Protein AF-A0A522SU79-F1 (afdb_monomer_lite)

Sequence (108 aa):
MNIFETFINQINTVVMILILLGGIFATRYLTTWKITSAWKTLIVGTLFVTIYIGIKALEDTFKVADIESYFITYCVTTSLYELILKHFMDWIQNQLNSSKTGSDGSKQ

Radius of gyration: 19.19 Å; chains: 1; bounding box: 37×34×70 Å

Secondary structure (DSSP, 8-state):
--HHHHHHHT--HHHHHHHHHHHHHHHHH-TTS-S-HHHHHHHHHHHHHHHHHHHHHHTT---HHHHHHHHHHHHHHHHHHHHHHHHHHHHHHHHHHHHHHTSSSS--

pLDDT: mean 71.33, std 8.75, range [41.56, 84.75]

Structure (mmCIF, N/CA/C/O backbone):
data_AF-A0A522SU79-F1
#
_entry.id   AF-A0A522SU79-F1
#
loop_
_atom_site.group_PDB
_atom_site.id
_atom_site.type_symbol
_atom_site.label_atom_id
_atom_site.label_alt_id
_atom_site.label_comp_id
_atom_site.label_asym_id
_atom_site.label_entity_id
_atom_site.label_seq_id
_atom_site.pdbx_PDB_ins_code
_atom_site.Cartn_x
_atom_site.Cartn_y
_atom_site.Cartn_z
_atom_site.occupancy
_atom_site.B_iso_or_equiv
_atom_site.auth_seq_id
_atom_site.auth_comp_id
_atom_site.auth_asym_id
_atom_site.auth_atom_id
_atom_site.pdbx_PDB_model_num
ATOM 1 N N . MET A 1 1 ? 16.726 -19.404 -0.385 1.00 51.69 1 MET A N 1
ATOM 2 C CA . MET A 1 1 ? 16.261 -18.023 -0.623 1.00 51.69 1 MET A CA 1
ATOM 3 C C . MET A 1 1 ? 14.827 -17.966 -0.132 1.00 51.69 1 MET A C 1
ATOM 5 O O . MET A 1 1 ? 14.006 -18.722 -0.638 1.00 51.69 1 MET A O 1
ATOM 9 N N . ASN A 1 2 ? 14.566 -17.235 0.950 1.00 72.81 2 ASN A N 1
ATOM 10 C CA . ASN A 1 2 ? 13.263 -17.265 1.611 1.00 72.81 2 ASN A CA 1
ATOM 11 C C . ASN A 1 2 ? 12.220 -16.604 0.703 1.00 72.81 2 ASN A C 1
ATOM 13 O O . ASN A 1 2 ? 12.397 -15.458 0.305 1.00 72.81 2 ASN A O 1
ATOM 17 N N . ILE A 1 3 ? 11.123 -17.303 0.404 1.00 69.38 3 ILE A N 1
ATOM 18 C CA . ILE A 1 3 ? 9.991 -16.793 -0.399 1.00 69.38 3 ILE A CA 1
ATOM 19 C C . ILE A 1 3 ? 9.503 -15.432 0.122 1.00 69.38 3 ILE A C 1
ATOM 21 O O . ILE A 1 3 ? 9.121 -14.561 -0.652 1.00 69.38 3 ILE A O 1
ATOM 25 N N . PHE A 1 4 ? 9.592 -15.234 1.437 1.00 70.25 4 PHE A N 1
ATOM 26 C CA . PHE A 1 4 ? 9.245 -13.994 2.118 1.00 70.25 4 PHE A CA 1
ATOM 27 C C . PHE A 1 4 ? 10.117 -12.798 1.697 1.00 70.25 4 PHE A C 1
ATOM 29 O O . PHE A 1 4 ? 9.602 -11.701 1.513 1.00 70.25 4 PHE A O 1
ATOM 36 N N . GLU A 1 5 ? 11.420 -12.998 1.487 1.00 71.25 5 GLU A N 1
ATOM 37 C CA . GLU A 1 5 ? 12.334 -11.931 1.050 1.00 71.25 5 GLU A CA 1
ATOM 38 C C . GLU A 1 5 ? 12.068 -11.526 -0.400 1.00 71.25 5 GLU A C 1
ATOM 40 O O . GLU A 1 5 ? 12.083 -10.343 -0.729 1.00 71.25 5 GLU A O 1
ATOM 45 N N . THR A 1 6 ? 11.754 -12.492 -1.268 1.00 70.00 6 THR A N 1
ATOM 46 C CA . THR A 1 6 ? 11.345 -12.205 -2.649 1.00 70.00 6 THR A CA 1
ATOM 47 C C . THR A 1 6 ? 10.028 -11.430 -2.684 1.00 70.00 6 THR A C 1
ATOM 49 O O . THR A 1 6 ? 9.881 -10.509 -3.484 1.00 70.00 6 THR A O 1
ATOM 52 N N . PHE A 1 7 ? 9.098 -11.762 -1.785 1.00 66.19 7 PHE A N 1
ATOM 53 C CA . PHE A 1 7 ? 7.818 -11.069 -1.656 1.00 66.19 7 PHE A CA 1
ATOM 54 C C . PHE A 1 7 ? 7.987 -9.623 -1.180 1.00 66.19 7 PHE A C 1
ATOM 56 O O . PHE A 1 7 ? 7.360 -8.722 -1.728 1.00 66.19 7 PHE A O 1
ATOM 63 N N . ILE A 1 8 ? 8.860 -9.381 -0.197 1.00 68.88 8 ILE A N 1
ATOM 64 C CA . ILE A 1 8 ? 9.131 -8.027 0.303 1.00 68.88 8 ILE A CA 1
ATOM 65 C C . ILE A 1 8 ? 9.931 -7.195 -0.706 1.00 68.88 8 ILE A C 1
ATOM 67 O O . ILE A 1 8 ? 9.664 -6.006 -0.845 1.00 68.88 8 ILE A O 1
ATOM 71 N N . ASN A 1 9 ? 10.833 -7.796 -1.485 1.00 70.88 9 ASN A N 1
ATOM 72 C CA . ASN A 1 9 ? 11.551 -7.080 -2.549 1.00 70.88 9 ASN A CA 1
ATOM 73 C C . ASN A 1 9 ? 10.655 -6.631 -3.716 1.00 70.88 9 ASN A C 1
ATOM 75 O O . ASN A 1 9 ? 11.044 -5.749 -4.476 1.00 70.88 9 ASN A O 1
ATOM 79 N N . GLN A 1 10 ? 9.465 -7.217 -3.860 1.00 70.19 10 GLN A N 1
ATOM 80 C CA . GLN A 1 10 ? 8.443 -6.783 -4.819 1.00 70.19 10 GLN A CA 1
ATOM 81 C C . GLN A 1 10 ? 7.611 -5.606 -4.290 1.00 70.19 10 GLN A C 1
ATOM 83 O O . GLN A 1 10 ? 6.807 -5.047 -5.034 1.00 70.19 10 GLN A O 1
ATOM 88 N N . ILE A 1 11 ? 7.771 -5.219 -3.020 1.00 72.31 11 ILE A N 1
ATOM 89 C CA . ILE A 1 11 ? 7.020 -4.113 -2.430 1.00 72.31 11 ILE A CA 1
ATOM 90 C C . ILE A 1 11 ? 7.631 -2.794 -2.888 1.00 72.31 11 ILE A C 1
ATOM 92 O O . ILE A 1 11 ? 8.771 -2.461 -2.565 1.00 72.31 11 ILE A O 1
ATOM 96 N N . ASN A 1 12 ? 6.843 -1.998 -3.606 1.00 75.06 12 ASN A N 1
ATOM 97 C CA . ASN A 1 12 ? 7.254 -0.660 -3.979 1.00 75.06 12 ASN A CA 1
ATOM 98 C C . ASN A 1 12 ? 6.958 0.322 -2.838 1.00 75.06 12 ASN A C 1
ATOM 100 O O . ASN A 1 12 ? 5.821 0.757 -2.637 1.00 75.06 12 ASN A O 1
ATOM 104 N N . THR A 1 13 ? 8.002 0.713 -2.110 1.00 75.00 13 THR A N 1
ATOM 105 C CA . THR A 1 13 ? 7.913 1.634 -0.967 1.00 75.00 13 THR A CA 1
ATOM 106 C C . THR A 1 13 ? 7.195 2.946 -1.303 1.00 75.00 13 THR A C 1
ATOM 108 O O . THR A 1 13 ? 6.485 3.483 -0.455 1.00 75.00 13 THR A O 1
ATOM 111 N N . VAL A 1 14 ? 7.308 3.449 -2.539 1.00 76.50 14 VAL A N 1
ATOM 112 C CA . VAL A 1 14 ? 6.634 4.689 -2.968 1.00 76.50 14 VAL A CA 1
ATOM 113 C C . VAL A 1 14 ? 5.114 4.514 -2.973 1.00 76.50 14 VAL A C 1
ATOM 115 O O . VAL A 1 14 ? 4.389 5.354 -2.442 1.00 76.50 14 VAL A O 1
ATOM 118 N N . VAL A 1 15 ? 4.630 3.391 -3.509 1.00 77.44 15 VAL A N 1
ATOM 119 C CA . VAL A 1 15 ? 3.199 3.051 -3.535 1.00 77.44 15 VAL A CA 1
ATOM 120 C C . VAL A 1 15 ? 2.673 2.806 -2.123 1.00 77.44 15 VAL A C 1
ATOM 122 O O . VAL A 1 15 ? 1.601 3.297 -1.774 1.00 77.44 15 VAL A O 1
ATOM 125 N N . MET A 1 16 ? 3.450 2.125 -1.279 1.00 78.25 16 MET A N 1
ATOM 126 C CA . MET A 1 16 ? 3.098 1.917 0.128 1.00 78.25 16 MET A CA 1
ATOM 127 C C . MET A 1 16 ? 2.910 3.252 0.871 1.00 78.25 16 MET A C 1
ATOM 129 O O . MET A 1 16 ? 1.906 3.447 1.560 1.00 78.25 16 MET A O 1
ATOM 133 N N . ILE A 1 17 ? 3.840 4.199 0.696 1.00 78.38 17 ILE A N 1
ATOM 134 C CA . ILE A 1 17 ? 3.762 5.535 1.309 1.00 78.38 17 ILE A CA 1
ATOM 135 C C . ILE A 1 17 ? 2.551 6.314 0.781 1.00 78.38 17 ILE A C 1
ATOM 137 O O . ILE A 1 17 ? 1.847 6.942 1.572 1.00 78.38 17 ILE A O 1
ATOM 141 N N . LEU A 1 18 ? 2.265 6.249 -0.523 1.00 79.06 18 LEU A N 1
ATOM 142 C CA . LEU A 1 18 ? 1.090 6.893 -1.126 1.00 79.06 18 LEU A CA 1
ATOM 143 C C . LEU A 1 18 ? -0.223 6.391 -0.515 1.00 79.06 18 LEU A C 1
ATOM 145 O O . LEU A 1 18 ? -1.095 7.198 -0.194 1.00 79.06 18 LEU A O 1
ATOM 149 N N . ILE A 1 19 ? -0.352 5.080 -0.304 1.00 76.75 19 ILE A N 1
ATOM 150 C CA . ILE A 1 19 ? -1.545 4.483 0.314 1.00 76.75 19 ILE A CA 1
ATOM 151 C C . ILE A 1 19 ? -1.673 4.924 1.779 1.00 76.75 19 ILE A C 1
ATOM 153 O O . ILE A 1 19 ? -2.762 5.308 2.210 1.00 76.75 19 ILE A O 1
ATOM 157 N N . LEU A 1 20 ? -0.571 4.939 2.538 1.00 75.19 20 LEU A N 1
ATOM 158 C CA . LEU A 1 20 ? -0.568 5.402 3.932 1.00 75.19 20 LEU A CA 1
ATOM 159 C C . LEU A 1 20 ? -0.939 6.886 4.052 1.00 75.19 20 LEU A C 1
ATOM 161 O O . L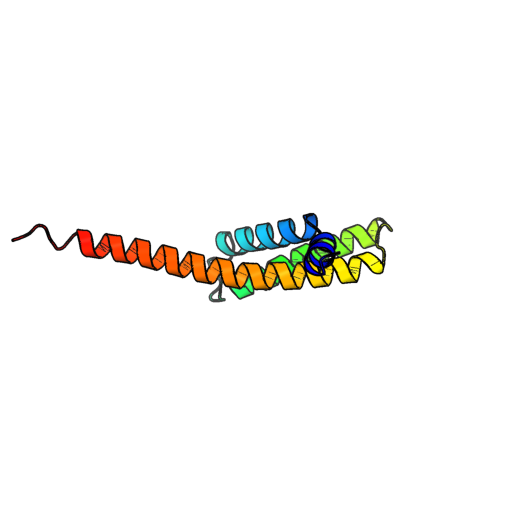EU A 1 20 ? -1.780 7.247 4.879 1.00 75.19 20 LEU A O 1
ATOM 165 N N . LEU A 1 21 ? -0.361 7.745 3.208 1.00 77.50 21 LEU A N 1
ATOM 166 C CA . LEU A 1 21 ? -0.697 9.169 3.157 1.00 77.50 21 LEU A CA 1
ATOM 167 C C . LEU A 1 21 ? -2.151 9.383 2.736 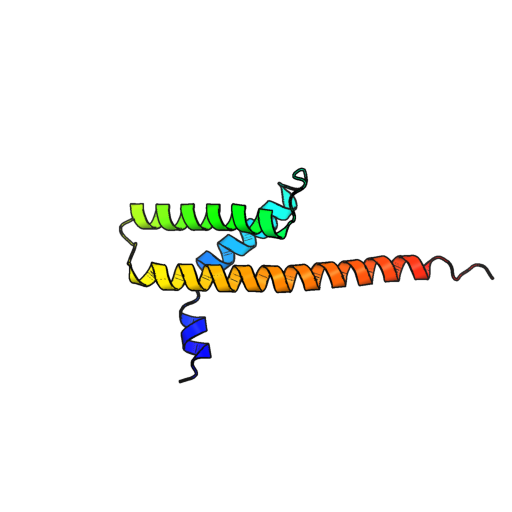1.00 77.50 21 LEU A C 1
ATOM 169 O O . LEU A 1 21 ? -2.844 10.191 3.353 1.00 77.50 21 LEU A O 1
ATOM 173 N N . GLY A 1 22 ? -2.635 8.620 1.753 1.00 73.50 22 GLY A N 1
ATOM 174 C CA . GLY A 1 22 ? -4.037 8.614 1.349 1.00 73.50 22 GLY A CA 1
ATOM 175 C C . GLY A 1 22 ? -4.967 8.239 2.504 1.00 73.50 22 GLY A C 1
ATOM 176 O O . GLY A 1 22 ? -5.990 8.892 2.702 1.00 73.50 22 GLY A O 1
ATOM 177 N N . GLY A 1 23 ? -4.579 7.265 3.330 1.00 68.88 23 GLY A N 1
ATOM 178 C CA . GLY A 1 23 ? -5.322 6.887 4.531 1.00 68.88 23 GLY A CA 1
ATOM 179 C C . GLY A 1 23 ? -5.343 7.967 5.610 1.00 68.88 23 GLY A C 1
ATOM 180 O O . GLY A 1 23 ? -6.402 8.269 6.165 1.00 68.88 23 GLY A O 1
ATOM 181 N N . ILE A 1 24 ? -4.210 8.615 5.881 1.00 71.94 24 ILE A N 1
ATOM 182 C CA . ILE A 1 24 ? -4.149 9.738 6.833 1.00 71.94 24 ILE A CA 1
ATOM 183 C C . ILE A 1 24 ? -4.996 10.911 6.322 1.00 71.94 24 ILE A C 1
ATOM 185 O O . ILE A 1 24 ? -5.775 11.497 7.079 1.00 71.94 24 ILE A O 1
ATOM 189 N N . PHE A 1 25 ? -4.896 11.222 5.028 1.00 74.06 25 PHE A N 1
ATOM 190 C CA . PHE A 1 25 ? -5.668 12.281 4.386 1.00 74.06 25 PHE A CA 1
ATOM 191 C C . PHE A 1 25 ? -7.172 11.987 4.435 1.00 74.06 25 PHE A C 1
ATOM 193 O O . PHE A 1 25 ? -7.957 12.851 4.824 1.00 74.06 25 PHE A O 1
ATOM 200 N N . ALA A 1 26 ? -7.572 10.750 4.138 1.00 69.38 26 ALA A N 1
ATOM 201 C CA . ALA A 1 26 ? -8.952 10.291 4.228 1.00 69.38 26 ALA A CA 1
ATOM 202 C C . ALA A 1 26 ? -9.509 10.418 5.653 1.00 69.38 26 ALA A C 1
ATOM 204 O O . ALA A 1 26 ? -10.604 10.945 5.853 1.00 69.38 26 ALA A O 1
ATOM 205 N N . THR A 1 27 ? -8.739 9.997 6.655 1.00 66.19 27 THR A N 1
ATOM 206 C CA . THR A 1 27 ? -9.157 10.095 8.061 1.00 66.19 27 THR A CA 1
ATOM 207 C C . THR A 1 27 ? -9.293 11.551 8.518 1.00 66.19 27 THR A C 1
ATOM 209 O O . THR A 1 27 ? -10.156 11.849 9.340 1.00 66.19 27 THR A O 1
ATOM 212 N N . ARG A 1 28 ? -8.479 12.472 7.980 1.00 68.94 28 ARG A N 1
ATOM 213 C CA . ARG A 1 28 ? -8.448 13.884 8.399 1.00 68.94 28 ARG A CA 1
ATOM 214 C C . ARG A 1 28 ? -9.446 14.779 7.657 1.00 68.94 28 ARG A C 1
ATOM 216 O O . ARG A 1 28 ? -10.044 15.645 8.288 1.00 68.94 28 ARG A O 1
ATOM 223 N N . TYR A 1 29 ? -9.632 14.580 6.351 1.00 68.06 29 TYR A N 1
ATOM 224 C CA . TYR A 1 29 ? -10.451 15.456 5.499 1.00 68.06 29 TYR A CA 1
ATOM 225 C C . TYR A 1 29 ? -11.840 14.895 5.174 1.00 68.06 29 TYR A C 1
ATOM 227 O O . TYR A 1 29 ? -12.766 15.670 4.953 1.00 68.06 29 TYR A O 1
ATOM 235 N N . LEU A 1 30 ? -12.030 13.570 5.178 1.00 66.06 30 LEU A N 1
ATOM 236 C CA . LEU A 1 30 ? -13.330 12.946 4.890 1.00 66.06 30 LEU A CA 1
ATOM 237 C C . LEU A 1 30 ? -14.105 12.595 6.169 1.00 66.06 30 LEU A C 1
ATOM 239 O O . LEU A 1 30 ? -14.950 11.700 6.154 1.00 66.06 30 LEU A O 1
ATOM 243 N N . THR A 1 31 ? -13.866 13.285 7.286 1.00 61.09 31 THR A N 1
ATOM 244 C CA . THR A 1 31 ? -14.584 13.089 8.563 1.00 61.09 31 THR A CA 1
ATOM 245 C C . THR A 1 31 ? -16.103 13.242 8.431 1.00 61.09 31 THR A C 1
ATOM 247 O O . THR A 1 31 ? -16.841 12.541 9.116 1.00 61.09 31 THR A O 1
ATOM 250 N N . THR A 1 32 ? -16.585 14.067 7.497 1.00 63.00 32 THR A N 1
ATOM 251 C CA . THR A 1 32 ? -18.021 14.317 7.262 1.00 63.00 32 THR A CA 1
ATOM 252 C C . THR A 1 32 ? -18.756 13.160 6.570 1.00 63.00 32 THR A C 1
ATOM 254 O O . THR A 1 32 ? -19.977 13.050 6.665 1.00 63.00 32 THR A O 1
ATOM 257 N N . TRP A 1 33 ? -18.051 12.265 5.874 1.00 62.41 33 TRP A N 1
ATOM 258 C CA . TRP A 1 33 ? -18.685 11.129 5.197 1.00 62.41 33 TRP A CA 1
ATOM 259 C C . TRP A 1 33 ? -19.029 10.007 6.188 1.00 62.41 33 TRP A C 1
ATOM 261 O O . TRP A 1 33 ? -18.156 9.526 6.904 1.00 62.41 33 TRP A O 1
ATOM 271 N N . LYS A 1 34 ? -20.273 9.507 6.183 1.00 61.59 34 LYS A N 1
ATOM 272 C CA . LYS A 1 34 ? -20.741 8.366 7.013 1.00 61.59 34 LYS A CA 1
ATOM 273 C C . LYS A 1 34 ? -20.185 6.993 6.585 1.00 61.59 34 LYS A C 1
ATOM 275 O O . LYS A 1 34 ? -20.736 5.955 6.932 1.00 61.59 34 LYS A O 1
ATOM 280 N N . ILE A 1 35 ? -19.116 6.978 5.800 1.00 69.00 35 ILE A N 1
ATOM 281 C CA . ILE A 1 35 ? -18.472 5.761 5.308 1.00 69.00 35 ILE A CA 1
ATOM 282 C C . ILE A 1 35 ? -17.398 5.327 6.315 1.00 69.00 35 ILE A C 1
ATOM 284 O O . ILE A 1 35 ? -16.780 6.173 6.971 1.00 69.00 35 ILE A O 1
ATOM 288 N N . THR A 1 36 ? -17.167 4.020 6.453 1.00 69.75 36 THR A N 1
ATOM 289 C CA . THR A 1 36 ? -16.117 3.491 7.333 1.00 69.75 36 THR A CA 1
ATOM 290 C C . THR A 1 36 ? -14.741 4.005 6.903 1.00 69.75 36 THR A C 1
ATOM 292 O O . THR A 1 36 ? -14.469 4.202 5.717 1.00 69.75 36 THR A O 1
ATOM 295 N N . SER A 1 37 ? -13.854 4.243 7.875 1.00 65.00 37 SER A N 1
ATOM 296 C CA . SER A 1 37 ? -12.519 4.798 7.598 1.00 65.00 37 SER A CA 1
ATOM 297 C C . SER A 1 37 ? -11.714 3.915 6.637 1.00 65.00 37 SE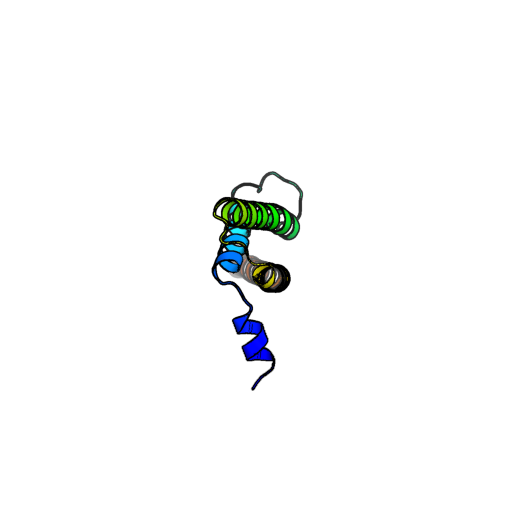R A C 1
ATOM 299 O O . SER A 1 37 ? -11.001 4.435 5.787 1.00 65.00 37 SER A O 1
ATOM 301 N N . ALA A 1 38 ? -11.915 2.594 6.698 1.00 68.12 38 ALA A N 1
ATOM 302 C CA . ALA A 1 38 ? -11.321 1.628 5.776 1.00 68.12 38 ALA A CA 1
ATOM 303 C C . ALA A 1 38 ? -11.693 1.904 4.312 1.00 68.12 38 ALA A C 1
ATOM 305 O O . ALA A 1 38 ? -10.817 2.007 3.460 1.00 68.12 38 ALA A O 1
ATOM 306 N N . TRP A 1 39 ? -12.978 2.118 4.026 1.00 69.94 39 TRP A N 1
ATOM 307 C CA . TRP A 1 39 ? -13.451 2.398 2.670 1.00 69.94 39 TRP A CA 1
ATOM 308 C C . TRP A 1 39 ? -12.972 3.749 2.142 1.00 69.94 39 TRP 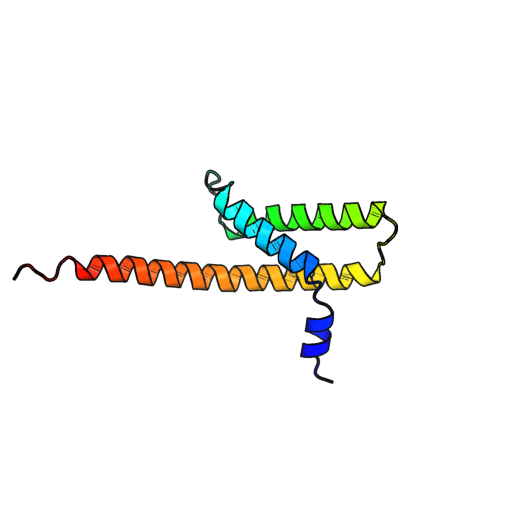A C 1
ATOM 310 O O . TRP A 1 39 ? -12.637 3.863 0.966 1.00 69.94 39 TRP A O 1
ATOM 320 N N . LYS A 1 40 ? -12.885 4.772 2.999 1.00 72.25 40 LYS A N 1
ATOM 321 C CA . LYS A 1 40 ? -12.332 6.075 2.595 1.00 72.25 40 LYS A CA 1
ATOM 322 C C . LYS A 1 40 ? -10.861 5.950 2.210 1.00 72.25 40 LYS A C 1
ATOM 324 O O . LYS A 1 40 ? -10.458 6.484 1.182 1.00 72.25 40 LYS A O 1
ATOM 329 N N . THR A 1 41 ? -10.083 5.213 2.995 1.00 71.12 41 THR A N 1
ATOM 330 C CA . THR A 1 41 ? -8.673 4.942 2.699 1.00 71.12 41 THR A CA 1
ATOM 331 C C . THR A 1 41 ? -8.503 4.096 1.450 1.00 71.12 41 THR A C 1
ATOM 333 O O . THR A 1 41 ? -7.614 4.380 0.657 1.00 71.12 41 THR A O 1
ATOM 336 N N . LEU A 1 42 ? -9.385 3.122 1.223 1.00 75.19 42 LEU A N 1
ATOM 337 C CA . LEU A 1 42 ? -9.388 2.324 0.001 1.00 75.19 42 LEU A CA 1
ATOM 338 C C . LEU A 1 42 ? -9.597 3.211 -1.233 1.00 75.19 42 LEU A C 1
ATOM 340 O O . LEU A 1 42 ? -8.815 3.159 -2.175 1.00 75.19 42 LEU A O 1
ATOM 344 N N . ILE A 1 43 ? -10.621 4.069 -1.208 1.00 77.38 43 ILE A N 1
ATOM 345 C CA . ILE A 1 43 ? -10.974 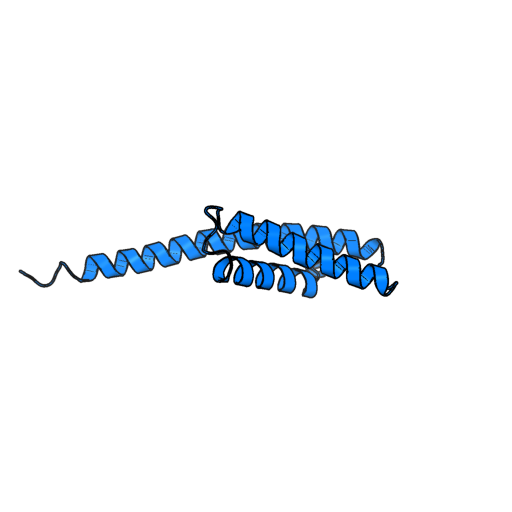4.947 -2.332 1.00 77.38 43 ILE A CA 1
ATOM 346 C C . ILE A 1 43 ? -9.869 5.975 -2.584 1.00 77.38 43 ILE A C 1
ATOM 348 O O . ILE A 1 43 ? -9.417 6.135 -3.716 1.00 77.38 43 ILE A O 1
ATOM 352 N N . VAL A 1 44 ? -9.405 6.655 -1.532 1.00 77.69 44 VAL A N 1
ATOM 353 C CA . VAL A 1 44 ? -8.362 7.682 -1.650 1.00 77.69 44 VAL A CA 1
ATOM 354 C C . VAL A 1 44 ? -7.023 7.049 -2.030 1.00 77.69 44 VAL A C 1
ATOM 356 O O . VAL A 1 44 ? -6.354 7.544 -2.931 1.00 77.69 44 VAL A O 1
ATOM 359 N N . GLY A 1 45 ? -6.657 5.918 -1.425 1.00 74.81 45 GLY A N 1
ATOM 360 C CA . GLY A 1 45 ? -5.465 5.147 -1.781 1.00 74.81 45 GLY A CA 1
ATOM 361 C C . GLY A 1 45 ? -5.494 4.679 -3.237 1.00 74.81 45 GLY A C 1
ATOM 362 O O . GLY A 1 45 ? -4.519 4.886 -3.954 1.00 74.81 45 GLY A O 1
ATOM 363 N N . THR A 1 46 ? -6.629 4.151 -3.712 1.00 78.75 46 THR A N 1
ATOM 364 C CA . THR A 1 46 ? -6.816 3.788 -5.130 1.00 78.75 46 THR A CA 1
ATOM 365 C C . THR A 1 46 ? -6.614 5.001 -6.036 1.00 78.75 46 THR A C 1
ATOM 367 O O . THR A 1 46 ? -5.918 4.901 -7.045 1.00 78.75 46 THR A O 1
ATOM 370 N N . LEU A 1 47 ? -7.176 6.158 -5.673 1.00 83.31 47 LEU A N 1
ATOM 371 C CA . LEU A 1 47 ? -7.044 7.394 -6.445 1.00 83.31 47 LEU A CA 1
ATOM 372 C C . LEU A 1 47 ? -5.574 7.831 -6.559 1.00 83.31 47 LEU A C 1
ATOM 374 O O . LEU A 1 47 ? -5.096 8.098 -7.659 1.00 83.31 47 LEU A O 1
ATOM 378 N N . PHE A 1 48 ? -4.839 7.844 -5.445 1.00 79.00 48 PHE A N 1
ATOM 379 C CA . PHE A 1 48 ? -3.416 8.201 -5.420 1.00 79.00 48 PHE A CA 1
ATOM 380 C C . PHE A 1 48 ? -2.551 7.234 -6.236 1.00 79.00 48 PHE A C 1
ATOM 382 O O . PHE A 1 48 ? -1.684 7.677 -6.989 1.00 79.00 48 PHE A O 1
ATOM 389 N N . VAL A 1 49 ? -2.804 5.926 -6.135 1.00 79.56 49 VAL A N 1
ATOM 390 C CA . VAL A 1 49 ? -2.083 4.913 -6.924 1.00 79.56 49 VAL A CA 1
ATOM 391 C C . VAL A 1 49 ? -2.407 5.037 -8.412 1.00 79.56 49 VAL A C 1
ATOM 393 O O . VAL A 1 49 ? -1.505 4.954 -9.241 1.00 79.56 49 VAL A O 1
ATOM 396 N N . THR A 1 50 ? -3.663 5.320 -8.758 1.00 82.56 50 THR A N 1
ATOM 397 C CA . THR A 1 50 ? -4.082 5.550 -10.148 1.00 82.56 50 THR A CA 1
ATOM 398 C C . THR A 1 50 ? -3.384 6.773 -10.742 1.00 82.56 50 THR A C 1
ATOM 400 O O . THR A 1 50 ? -2.870 6.703 -11.856 1.00 82.56 50 THR A O 1
ATOM 403 N N . ILE A 1 51 ? -3.303 7.875 -9.989 1.00 84.75 51 ILE A N 1
ATOM 404 C CA . ILE A 1 51 ? -2.573 9.081 -10.407 1.00 84.75 51 ILE A CA 1
ATOM 405 C C . ILE A 1 51 ? -1.083 8.770 -10.593 1.00 84.75 51 ILE A C 1
ATOM 407 O O . ILE A 1 51 ? -0.502 9.160 -11.601 1.00 84.75 51 ILE A O 1
ATOM 411 N N . TYR A 1 52 ? -0.470 8.035 -9.663 1.00 80.44 52 TYR A N 1
ATOM 412 C CA . TYR A 1 52 ? 0.943 7.659 -9.745 1.00 80.44 52 TYR A CA 1
ATOM 413 C C . TYR A 1 52 ? 1.257 6.803 -10.982 1.00 80.44 52 TYR A C 1
ATOM 415 O O . TYR A 1 52 ? 2.218 7.082 -11.701 1.00 80.44 52 TYR A O 1
ATOM 423 N N . ILE A 1 53 ? 0.419 5.804 -11.273 1.00 79.38 53 ILE A N 1
ATOM 424 C CA . ILE A 1 53 ? 0.534 4.987 -12.488 1.00 79.38 53 ILE A CA 1
ATOM 425 C C . ILE A 1 53 ? 0.343 5.856 -13.739 1.00 79.38 53 ILE A C 1
ATOM 427 O O . ILE A 1 53 ? 1.108 5.722 -14.691 1.00 79.38 53 ILE A O 1
ATOM 431 N N . GLY A 1 54 ? -0.625 6.778 -13.723 1.00 80.12 54 GLY A N 1
ATOM 432 C CA . GLY A 1 54 ? -0.856 7.723 -14.817 1.00 80.12 54 GLY A CA 1
ATOM 433 C C . GLY A 1 54 ? 0.346 8.631 -15.095 1.00 80.12 54 GLY A C 1
ATOM 434 O O . GLY A 1 54 ? 0.706 8.818 -16.253 1.00 80.12 54 GLY A O 1
ATOM 435 N N . ILE A 1 55 ? 1.014 9.139 -14.053 1.00 82.25 55 ILE A N 1
ATOM 436 C CA . ILE A 1 55 ? 2.244 9.938 -14.190 1.00 82.25 55 ILE A CA 1
ATOM 437 C C . ILE A 1 55 ? 3.362 9.092 -14.809 1.00 82.25 55 ILE A C 1
ATOM 439 O O . ILE A 1 55 ? 3.973 9.511 -15.789 1.00 82.25 55 ILE A O 1
ATOM 443 N N . LYS A 1 56 ? 3.583 7.872 -14.309 1.00 77.19 56 LYS A N 1
ATOM 444 C CA . LYS A 1 56 ? 4.586 6.958 -14.877 1.00 77.19 56 LYS A CA 1
ATOM 445 C C . LYS A 1 56 ? 4.316 6.590 -16.337 1.00 77.19 56 LYS A C 1
ATOM 447 O O . LYS A 1 56 ? 5.260 6.431 -17.107 1.00 77.19 56 LYS A O 1
ATOM 452 N N . ALA A 1 57 ? 3.046 6.439 -16.711 1.00 78.75 57 ALA A N 1
ATOM 453 C CA . ALA A 1 57 ? 2.651 6.171 -18.090 1.00 78.75 57 ALA A CA 1
ATOM 454 C C . ALA A 1 57 ? 2.949 7.363 -19.015 1.00 78.75 57 ALA A C 1
ATOM 456 O O . ALA A 1 57 ? 3.343 7.155 -20.156 1.00 78.75 57 ALA A O 1
ATOM 457 N N . LEU A 1 58 ? 2.811 8.600 -18.522 1.00 82.06 58 LEU A N 1
ATOM 458 C CA . LEU A 1 58 ? 3.157 9.813 -19.273 1.00 82.06 58 LEU A CA 1
ATOM 459 C C . LEU A 1 58 ? 4.671 10.027 -19.406 1.00 82.06 58 LEU A C 1
ATOM 461 O O . LEU A 1 58 ? 5.114 10.621 -20.384 1.00 82.06 58 LEU A O 1
ATOM 465 N N . GLU A 1 59 ? 5.461 9.545 -18.448 1.00 83.69 59 GLU A N 1
ATOM 466 C CA . GLU A 1 59 ? 6.928 9.617 -18.487 1.00 83.69 59 GLU A CA 1
ATOM 467 C C . GLU A 1 59 ? 7.584 8.494 -19.317 1.00 83.69 59 GLU A C 1
ATOM 469 O O . GLU A 1 59 ? 8.809 8.436 -19.383 1.00 83.69 59 GLU A O 1
ATOM 474 N N . ASP A 1 60 ? 6.803 7.588 -19.924 1.00 72.94 60 ASP A N 1
ATOM 475 C CA . ASP A 1 60 ? 7.287 6.408 -20.675 1.00 72.94 60 ASP A CA 1
ATOM 476 C C . ASP A 1 60 ? 8.227 5.490 -19.851 1.00 72.94 60 ASP A C 1
ATOM 478 O O . ASP A 1 60 ? 8.973 4.653 -20.362 1.00 72.94 60 ASP A O 1
ATOM 482 N N . THR A 1 61 ? 8.195 5.624 -18.521 1.00 73.38 61 THR A N 1
ATOM 483 C CA . THR A 1 61 ? 8.973 4.803 -17.575 1.00 73.38 61 THR A CA 1
ATOM 484 C C . THR A 1 61 ? 8.184 3.595 -17.073 1.00 73.38 61 THR A C 1
ATOM 486 O O . THR A 1 61 ? 8.644 2.854 -16.197 1.00 73.38 61 THR A O 1
ATOM 489 N N . PHE A 1 62 ? 6.985 3.389 -17.615 1.00 70.88 62 PHE A N 1
ATOM 490 C CA . PHE A 1 62 ? 6.067 2.347 -17.196 1.00 70.88 62 PHE A CA 1
ATOM 491 C C . PHE A 1 62 ? 6.423 1.003 -17.831 1.00 70.88 62 PHE A C 1
ATOM 493 O O . PHE A 1 62 ? 6.259 0.786 -19.031 1.00 70.88 62 PHE A O 1
ATOM 500 N N . LYS A 1 63 ? 6.897 0.066 -17.008 1.00 75.38 63 LYS A N 1
ATOM 501 C CA . LYS A 1 63 ? 7.158 -1.313 -17.427 1.00 75.38 63 LYS A CA 1
ATOM 502 C C . LYS A 1 63 ? 6.031 -2.215 -16.951 1.00 75.38 63 LYS A C 1
ATOM 504 O O . LYS A 1 63 ? 5.583 -2.106 -15.817 1.00 75.38 63 LYS A O 1
ATOM 509 N N . VAL A 1 64 ? 5.638 -3.175 -17.786 1.00 70.38 64 VAL A N 1
ATOM 510 C CA . VAL A 1 64 ? 4.611 -4.177 -17.438 1.00 70.38 64 VAL A CA 1
ATOM 511 C C . VAL A 1 64 ? 4.992 -4.962 -16.174 1.00 70.38 64 VAL A C 1
ATOM 513 O O . VAL A 1 64 ? 4.127 -5.272 -15.365 1.00 70.38 64 VAL A O 1
ATOM 516 N N . ALA A 1 65 ? 6.290 -5.191 -15.947 1.00 72.06 65 ALA A N 1
ATOM 517 C CA . ALA A 1 65 ? 6.806 -5.825 -14.732 1.00 72.06 65 ALA A CA 1
ATOM 518 C C . ALA A 1 65 ? 6.513 -5.030 -13.440 1.00 72.06 65 ALA A C 1
ATOM 520 O O . ALA A 1 65 ? 6.422 -5.621 -12.367 1.00 72.06 65 ALA A O 1
ATOM 521 N N . ASP A 1 66 ? 6.318 -3.710 -13.526 1.00 72.38 66 ASP A N 1
ATOM 522 C CA . ASP A 1 66 ? 5.998 -2.882 -12.360 1.00 72.38 66 ASP A CA 1
ATOM 523 C C . ASP A 1 66 ? 4.530 -3.060 -11.926 1.00 72.38 66 ASP A C 1
ATOM 525 O O . ASP A 1 66 ? 4.205 -2.834 -10.763 1.00 72.38 66 ASP A O 1
ATOM 529 N N . ILE A 1 67 ? 3.637 -3.502 -12.825 1.00 76.12 67 ILE A N 1
ATOM 530 C CA . ILE A 1 67 ? 2.203 -3.687 -12.537 1.00 76.12 67 ILE A CA 1
ATOM 531 C C . ILE A 1 67 ? 1.990 -4.755 -11.467 1.00 76.12 67 ILE A C 1
ATOM 533 O O . ILE A 1 67 ? 1.203 -4.548 -10.544 1.00 76.12 67 ILE A O 1
ATOM 537 N N . GLU A 1 68 ? 2.693 -5.883 -11.574 1.00 77.75 68 GLU A N 1
ATOM 538 C CA . GLU A 1 68 ? 2.598 -6.976 -10.602 1.00 77.75 68 GLU A CA 1
ATOM 539 C C . GLU A 1 68 ? 3.074 -6.513 -9.220 1.00 77.75 68 GLU A C 1
ATOM 541 O O . GLU A 1 68 ? 2.375 -6.705 -8.222 1.00 77.75 68 GLU A O 1
ATOM 546 N N . SER A 1 69 ? 4.207 -5.804 -9.178 1.00 76.56 69 SER A N 1
ATOM 547 C CA . SER A 1 69 ? 4.741 -5.185 -7.961 1.00 76.56 69 SER A CA 1
ATOM 548 C C . SER A 1 69 ? 3.747 -4.188 -7.350 1.00 76.56 69 SER A C 1
ATOM 550 O O . SER A 1 69 ? 3.490 -4.232 -6.143 1.00 76.56 69 SER A O 1
ATOM 552 N N . TYR A 1 70 ? 3.121 -3.328 -8.159 1.00 79.00 70 TYR A N 1
ATOM 553 C CA . TYR A 1 70 ? 2.125 -2.362 -7.688 1.00 79.00 70 TYR A CA 1
ATOM 554 C C . TYR A 1 70 ? 0.859 -3.021 -7.161 1.00 79.00 70 TYR A C 1
ATOM 556 O O . TYR A 1 70 ? 0.365 -2.615 -6.109 1.00 79.00 70 TYR A O 1
ATOM 564 N N . PHE A 1 71 ? 0.363 -4.053 -7.839 1.00 79.88 71 PHE A N 1
ATOM 565 C CA . PHE A 1 71 ? -0.817 -4.790 -7.407 1.00 79.88 71 PHE A CA 1
ATOM 566 C C . PHE A 1 71 ? -0.574 -5.512 -6.078 1.00 79.88 71 PHE A C 1
ATOM 568 O O . PHE A 1 71 ? -1.357 -5.358 -5.138 1.00 79.88 71 PHE A O 1
ATOM 575 N N . ILE A 1 72 ? 0.548 -6.228 -5.957 1.00 79.56 72 ILE A N 1
ATOM 576 C CA . ILE A 1 72 ? 0.918 -6.928 -4.721 1.00 79.56 72 ILE A CA 1
ATOM 577 C C . ILE A 1 72 ? 1.122 -5.922 -3.586 1.00 79.56 72 ILE A C 1
ATOM 579 O O . ILE A 1 72 ? 0.560 -6.097 -2.504 1.00 79.56 72 ILE A O 1
ATOM 583 N N . THR A 1 73 ? 1.855 -4.833 -3.836 1.00 80.75 73 THR A N 1
ATOM 584 C CA . THR A 1 73 ? 2.063 -3.759 -2.851 1.00 80.75 73 THR A CA 1
ATOM 585 C C . THR A 1 73 ? 0.738 -3.170 -2.389 1.00 80.75 73 THR A C 1
ATOM 587 O O . THR A 1 73 ? 0.541 -2.956 -1.192 1.00 80.75 73 THR A O 1
ATOM 590 N N . TYR A 1 74 ? -0.183 -2.927 -3.321 1.00 79.25 74 TYR A N 1
ATOM 591 C CA . TYR A 1 74 ? -1.499 -2.383 -3.027 1.00 79.25 74 TYR A CA 1
ATOM 592 C C . TYR A 1 74 ? -2.313 -3.331 -2.140 1.00 79.25 74 TYR A C 1
ATOM 594 O O . TYR A 1 74 ? -2.795 -2.910 -1.085 1.00 79.25 74 TYR A O 1
ATOM 602 N N . CYS A 1 75 ? -2.411 -4.613 -2.502 1.00 79.44 75 CYS A N 1
ATOM 603 C CA . CYS A 1 75 ? -3.122 -5.617 -1.709 1.00 79.44 75 CYS A CA 1
ATOM 604 C C . CYS A 1 75 ? -2.520 -5.777 -0.309 1.00 79.44 75 CYS A C 1
ATOM 606 O O . CYS A 1 75 ? -3.251 -5.726 0.680 1.00 79.44 75 CYS A O 1
ATOM 608 N N . VAL A 1 76 ? -1.194 -5.908 -0.213 1.00 79.81 76 VAL A N 1
ATOM 609 C CA . VAL A 1 76 ? -0.500 -6.073 1.070 1.00 79.81 76 VAL A CA 1
ATOM 610 C C . VAL A 1 76 ? -0.701 -4.847 1.950 1.00 79.81 76 VAL A C 1
ATOM 612 O O . VAL A 1 76 ? -1.121 -4.994 3.093 1.00 79.81 76 VAL A O 1
ATOM 615 N N . THR A 1 77 ? -0.472 -3.640 1.426 1.00 78.06 77 THR A N 1
ATOM 616 C CA . THR A 1 77 ? -0.606 -2.397 2.204 1.00 78.06 77 THR A CA 1
ATOM 617 C C . THR A 1 77 ? -2.043 -2.181 2.665 1.00 78.06 77 THR A C 1
ATOM 619 O O . THR A 1 77 ? -2.270 -1.762 3.797 1.00 78.06 77 THR A O 1
ATOM 622 N N . THR A 1 78 ? -3.022 -2.519 1.825 1.00 78.44 78 THR A N 1
ATOM 623 C CA . THR A 1 78 ? -4.443 -2.410 2.168 1.00 78.44 78 THR A CA 1
ATOM 624 C C . THR A 1 78 ? -4.845 -3.403 3.261 1.00 78.44 78 THR A C 1
ATOM 626 O O . THR A 1 78 ? -5.469 -3.003 4.244 1.00 78.44 78 THR A O 1
ATOM 629 N N . SER A 1 79 ? -4.445 -4.676 3.156 1.00 77.75 79 SER A N 1
ATOM 630 C CA . SER A 1 79 ? -4.691 -5.665 4.216 1.00 77.75 79 SER A CA 1
ATOM 631 C C . SER A 1 79 ? -3.958 -5.321 5.515 1.00 77.75 79 SER A C 1
ATOM 633 O O . SER A 1 79 ? -4.526 -5.479 6.597 1.00 77.75 79 SER A O 1
ATOM 635 N N . LEU A 1 80 ? -2.726 -4.805 5.430 1.00 76.19 80 LEU A N 1
ATOM 636 C CA . LEU A 1 80 ? -1.980 -4.337 6.600 1.00 76.19 80 LEU A CA 1
ATOM 637 C C . LEU A 1 80 ? -2.687 -3.153 7.260 1.00 76.19 80 LEU A C 1
ATOM 639 O O . LEU A 1 80 ? -2.774 -3.094 8.483 1.00 76.19 80 LEU A O 1
ATOM 643 N N . TYR A 1 81 ? -3.213 -2.225 6.458 1.00 71.44 81 TYR A N 1
ATOM 644 C CA . TYR A 1 81 ? -3.949 -1.069 6.950 1.00 71.44 81 TYR A CA 1
ATOM 645 C C . TYR A 1 81 ? -5.209 -1.483 7.708 1.00 71.44 81 TYR A C 1
ATOM 647 O O . TYR A 1 81 ? -5.442 -0.971 8.799 1.00 71.44 81 TYR A O 1
ATOM 655 N N . GLU A 1 82 ? -6.004 -2.425 7.194 1.00 68.25 82 GLU A N 1
ATOM 656 C CA . GLU A 1 82 ? -7.172 -2.925 7.931 1.00 68.25 82 GLU A CA 1
ATOM 657 C C . GLU A 1 82 ? -6.787 -3.568 9.267 1.00 68.25 82 GLU A C 1
ATOM 659 O O . GLU A 1 82 ? -7.472 -3.355 10.272 1.00 68.25 82 GLU A O 1
ATOM 664 N N . LEU A 1 83 ? -5.687 -4.326 9.290 1.00 72.94 83 LEU A N 1
ATOM 665 C CA . LEU A 1 83 ? -5.188 -4.972 10.501 1.00 72.94 83 LEU A CA 1
ATOM 666 C C . LEU A 1 83 ? -4.716 -3.937 11.531 1.00 72.94 83 LEU A C 1
ATOM 668 O O . LEU A 1 83 ? -5.135 -3.971 12.688 1.00 72.94 83 LEU A O 1
ATOM 672 N N . ILE A 1 84 ? -3.884 -2.989 11.094 1.00 71.19 84 ILE A N 1
ATOM 673 C CA . ILE A 1 84 ? -3.343 -1.914 11.928 1.00 71.19 84 ILE A CA 1
ATOM 674 C C . ILE A 1 84 ? -4.473 -1.025 12.431 1.00 71.19 84 ILE A C 1
ATOM 676 O O . ILE A 1 84 ? -4.505 -0.705 13.613 1.00 71.19 84 ILE A O 1
ATOM 680 N N . LEU A 1 85 ? -5.421 -0.647 11.574 1.00 66.94 85 LEU A N 1
ATOM 681 C CA . LEU A 1 85 ? -6.496 0.259 11.953 1.00 66.94 85 LEU A CA 1
ATOM 682 C C . LEU A 1 85 ? -7.455 -0.386 12.949 1.00 66.94 85 LEU A C 1
ATOM 684 O O . LEU A 1 85 ? -7.797 0.270 13.927 1.00 66.94 85 LEU A O 1
ATOM 688 N N . LYS A 1 86 ? -7.843 -1.657 12.760 1.00 67.44 86 LYS A N 1
ATOM 689 C CA . LYS A 1 86 ? -8.634 -2.389 13.766 1.00 67.44 86 LYS A CA 1
ATOM 690 C C . LYS A 1 86 ? -7.906 -2.437 15.105 1.00 67.44 86 LYS A C 1
ATOM 692 O O . LYS A 1 86 ? -8.471 -2.042 16.117 1.00 67.44 86 LYS A O 1
ATOM 697 N N . HIS A 1 87 ? -6.632 -2.826 15.094 1.00 72.31 87 HIS A N 1
ATOM 698 C CA . HIS A 1 87 ? -5.850 -2.941 16.322 1.00 72.31 87 HIS A CA 1
ATOM 699 C C . HIS A 1 87 ? -5.642 -1.587 17.018 1.00 72.31 87 HIS A C 1
ATOM 701 O O . HIS A 1 87 ? -5.706 -1.493 18.240 1.00 72.31 87 HIS A O 1
ATOM 707 N N . PHE A 1 88 ? -5.439 -0.518 16.246 1.00 69.69 88 PHE A N 1
ATOM 708 C CA . PHE A 1 88 ? -5.257 0.833 16.769 1.00 69.69 88 PHE A CA 1
ATOM 709 C C . PHE A 1 88 ? -6.563 1.416 17.322 1.00 69.69 88 PHE A C 1
ATOM 711 O O . PHE A 1 88 ? -6.543 2.071 18.363 1.00 69.69 88 PHE A O 1
ATOM 718 N N . MET A 1 89 ? -7.704 1.150 16.675 1.00 65.38 89 MET A N 1
ATOM 719 C CA . MET A 1 89 ? -9.019 1.564 17.175 1.00 65.38 89 MET A CA 1
ATOM 720 C C . MET A 1 89 ? -9.367 0.845 18.482 1.00 65.38 89 MET A C 1
ATOM 722 O O . MET A 1 89 ? -9.793 1.502 19.432 1.00 65.38 89 MET A O 1
ATOM 726 N N . ASP A 1 90 ? -9.124 -0.468 18.547 1.00 71.31 90 ASP A N 1
ATOM 727 C CA . ASP A 1 90 ? -9.338 -1.277 19.751 1.00 71.31 90 ASP A CA 1
ATOM 728 C C . ASP A 1 90 ? -8.418 -0.815 20.891 1.00 71.31 90 ASP A C 1
ATOM 730 O O . ASP A 1 90 ? -8.849 -0.675 22.038 1.00 71.31 90 ASP A O 1
ATOM 734 N N . TRP A 1 91 ? -7.159 -0.490 20.580 1.00 73.88 91 TRP A N 1
ATOM 735 C CA . TRP A 1 91 ? -6.217 0.059 21.555 1.00 73.88 91 TRP A CA 1
ATOM 736 C C . TRP A 1 91 ? -6.663 1.431 22.081 1.00 73.88 91 TRP A C 1
ATOM 738 O O . TRP A 1 91 ? -6.665 1.655 23.293 1.00 73.88 91 TRP A O 1
ATOM 748 N N . ILE A 1 92 ? -7.113 2.333 21.202 1.00 71.25 92 ILE A N 1
ATOM 749 C CA . ILE A 1 92 ? -7.651 3.646 21.594 1.00 71.25 92 ILE A CA 1
ATOM 750 C C . ILE A 1 92 ? -8.921 3.499 22.439 1.00 71.25 92 ILE A C 1
ATOM 752 O O . ILE A 1 92 ? -9.059 4.193 23.448 1.00 71.25 92 ILE A O 1
ATOM 756 N N . GLN A 1 93 ? -9.846 2.610 22.069 1.00 72.44 93 GLN A N 1
ATOM 757 C CA . GLN A 1 93 ? -11.051 2.353 22.863 1.00 72.44 93 GLN A CA 1
ATOM 758 C C . GLN A 1 93 ? -10.709 1.801 24.247 1.00 72.44 93 GLN A C 1
ATOM 760 O O . GLN A 1 93 ? -11.295 2.248 25.235 1.00 72.44 93 GLN A O 1
ATOM 765 N N . ASN A 1 94 ? -9.731 0.900 24.344 1.00 76.69 94 ASN A N 1
ATOM 766 C CA . ASN A 1 94 ? -9.267 0.379 25.628 1.00 76.69 94 ASN A CA 1
ATOM 767 C C . ASN A 1 94 ? -8.629 1.470 26.501 1.00 76.69 94 ASN A C 1
ATOM 769 O O . ASN A 1 94 ? -8.895 1.512 27.704 1.00 76.69 94 ASN A O 1
ATOM 773 N N . GLN A 1 95 ? -7.861 2.395 25.919 1.00 78.12 95 GLN A N 1
ATOM 774 C CA . GLN A 1 95 ? -7.308 3.547 26.647 1.00 78.12 95 GLN A CA 1
ATOM 775 C C . GLN A 1 95 ? -8.407 4.524 27.105 1.00 78.12 95 GLN A C 1
ATOM 777 O O . GLN A 1 95 ? -8.437 4.929 28.267 1.00 78.12 95 GLN A O 1
ATOM 782 N N . LEU A 1 96 ? -9.367 4.850 26.233 1.00 71.50 96 LEU A N 1
ATOM 783 C CA . LEU A 1 96 ? -10.488 5.742 26.558 1.00 71.50 96 LEU A CA 1
ATOM 784 C C . LEU A 1 96 ? -11.423 5.163 27.630 1.00 71.50 96 LEU A C 1
ATOM 786 O O . LEU A 1 96 ? -11.894 5.903 28.496 1.00 71.50 96 LEU A O 1
ATOM 790 N N . ASN A 1 97 ? -11.685 3.855 27.598 1.00 69.62 97 ASN A N 1
ATOM 791 C CA . ASN A 1 97 ? -12.484 3.186 28.625 1.00 69.62 97 ASN A CA 1
ATOM 792 C C . ASN A 1 97 ? -11.724 3.098 29.956 1.00 69.62 97 ASN A C 1
ATOM 794 O O . ASN A 1 97 ? -12.322 3.336 31.004 1.00 69.62 97 ASN A O 1
ATOM 798 N N . SER A 1 98 ? -10.404 2.876 29.926 1.00 61.81 98 SER A N 1
ATOM 799 C CA . SER A 1 98 ? -9.562 2.867 31.132 1.00 61.81 98 SER A CA 1
ATOM 800 C C . SER A 1 98 ? -9.565 4.217 31.864 1.00 61.81 98 SER A C 1
ATOM 802 O O . SER A 1 98 ? -9.588 4.240 33.093 1.00 61.81 98 SER A O 1
ATOM 804 N N . SER A 1 99 ? -9.642 5.345 31.144 1.00 57.47 99 SER A N 1
ATOM 805 C CA . SER A 1 99 ? -9.764 6.676 31.763 1.00 57.47 99 SER A CA 1
ATOM 806 C C . SER A 1 99 ? -11.125 6.958 32.414 1.00 57.47 99 SER A C 1
ATOM 808 O O . SER A 1 99 ? -11.180 7.764 33.340 1.00 57.47 99 SER A O 1
ATOM 810 N N . LYS A 1 100 ? -12.225 6.316 31.989 1.00 54.53 100 LYS A N 1
ATOM 811 C CA . LYS A 1 100 ? -13.551 6.533 32.608 1.00 54.53 100 LYS A CA 1
ATOM 812 C C . LYS A 1 100 ? -13.714 5.810 33.945 1.00 54.53 100 LYS A C 1
ATOM 814 O O . LYS A 1 100 ? -14.350 6.348 34.844 1.00 54.53 100 LYS A O 1
ATOM 819 N N . THR A 1 101 ? -13.100 4.643 34.112 1.00 54.81 101 THR A N 1
ATOM 820 C CA . THR A 1 101 ? -13.174 3.860 35.361 1.00 54.81 101 THR A CA 1
ATOM 821 C C . THR A 1 101 ? -12.302 4.407 36.498 1.00 54.81 101 THR A C 1
ATOM 823 O O . THR A 1 101 ? -12.492 4.017 37.644 1.00 54.81 101 THR A O 1
ATOM 826 N N . GLY A 1 102 ? -11.374 5.331 36.220 1.00 52.50 102 GLY A N 1
ATOM 827 C CA . GLY A 1 102 ? -10.515 5.957 37.237 1.00 52.50 102 GLY A CA 1
ATOM 828 C C . GLY A 1 102 ? -11.124 7.166 37.961 1.00 52.50 102 GLY A C 1
ATOM 829 O O . GLY A 1 102 ? -10.545 7.629 38.938 1.00 52.50 102 GLY A O 1
ATOM 830 N N . SER A 1 103 ? -12.271 7.689 37.509 1.00 51.12 103 SER A N 1
ATOM 831 C CA . SER A 1 103 ? -12.875 8.908 38.078 1.00 51.12 103 SER A CA 1
ATOM 832 C C . SER A 1 103 ? -14.045 8.655 39.041 1.00 51.12 103 SER A C 1
ATOM 834 O O . SER A 1 103 ? -14.541 9.617 39.624 1.00 51.12 103 SER A O 1
ATOM 836 N N . ASP A 1 104 ? -14.479 7.405 39.227 1.00 50.94 104 ASP A N 1
ATOM 837 C CA . ASP A 1 104 ? -15.651 7.058 40.059 1.00 50.94 104 ASP A CA 1
ATOM 838 C C . ASP A 1 104 ? -15.284 6.291 41.349 1.00 50.94 104 ASP A C 1
ATOM 840 O O . ASP A 1 104 ? -16.139 5.753 42.042 1.00 50.94 104 ASP A O 1
ATOM 844 N N . GLY A 1 105 ? -13.988 6.227 41.685 1.00 48.62 105 GLY A N 1
ATOM 845 C CA . GLY A 1 105 ? -13.467 5.479 42.839 1.00 48.62 105 GLY A CA 1
ATOM 846 C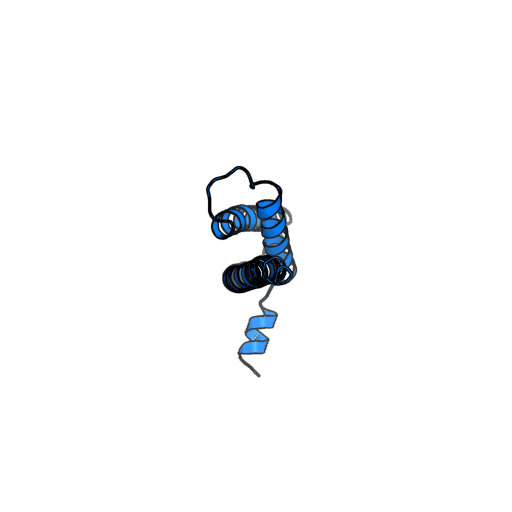 C . GLY A 1 105 ? -12.987 6.323 44.026 1.00 48.62 105 GLY A C 1
ATOM 847 O O . GLY A 1 105 ? -12.530 5.754 45.009 1.00 48.62 105 GLY A O 1
ATOM 848 N N . SER A 1 106 ? -13.056 7.660 43.970 1.00 47.59 106 SER A N 1
ATOM 849 C CA . SER A 1 106 ? -12.539 8.545 45.036 1.00 47.59 106 SER A CA 1
ATOM 850 C C . SER A 1 106 ? -13.637 9.274 45.823 1.00 47.59 106 SER A C 1
ATOM 852 O O . SER A 1 106 ? -13.460 10.426 46.228 1.00 47.59 106 SER A O 1
ATOM 854 N N . LYS A 1 107 ? -14.796 8.635 45.996 1.00 45.94 107 LYS A N 1
ATOM 855 C CA . LYS A 1 107 ? -15.843 9.076 46.927 1.00 45.94 107 LYS A CA 1
ATOM 856 C C . LYS A 1 107 ? -16.411 7.878 47.686 1.00 45.94 107 LYS A C 1
ATOM 858 O O . LYS A 1 107 ? -17.560 7.501 47.478 1.00 45.94 107 LYS A O 1
ATOM 863 N N . GLN A 1 108 ? -15.599 7.291 48.556 1.00 41.56 108 GLN A N 1
ATOM 864 C CA . GLN A 1 108 ? -16.086 6.629 49.766 1.00 41.56 108 GLN A CA 1
ATOM 865 C C . GLN A 1 108 ? -15.238 7.089 50.941 1.00 41.56 108 GLN A C 1
ATOM 867 O O . GLN A 1 108 ? -14.003 7.175 50.757 1.00 41.56 108 GLN A O 1
#

Foldseek 3Di:
DDPVVVLVVLADVVLLVLLVVLLVCQVPPVVVDPDDSLVSSLVSSVVSLVVVQVVCVVVVVDDPSNVVSNVSNSVVSSVVCVVCVVVVVVVVVVVVVVVVVVPPPPDD